Protein AF-A0A6V7VF02-F1 (afdb_monomer_lite)

Foldseek 3Di:
DVCVVVVHDDDDDPPPPVVVVVLVVVLVVVCVVVVNDPVLVVVQVVVCVVPVVVDPDDSSRSCVVCSVVRD

Radius of gyration: 12.75 Å; chains: 1; bounding box: 26×27×26 Å

Structure (mmCIF, N/CA/C/O backbone):
data_AF-A0A6V7VF02-F1
#
_entry.id   AF-A0A6V7VF02-F1
#
loop_
_atom_site.group_PDB
_atom_site.id
_atom_site.type_symbol
_atom_site.label_atom_id
_atom_site.label_alt_id
_atom_site.label_comp_id
_atom_site.label_asym_id
_atom_site.label_entity_id
_atom_site.label_seq_id
_atom_site.pdbx_PDB_ins_code
_atom_site.Cartn_x
_atom_site.Cartn_y
_atom_site.Cartn_z
_atom_site.occupancy
_atom_site.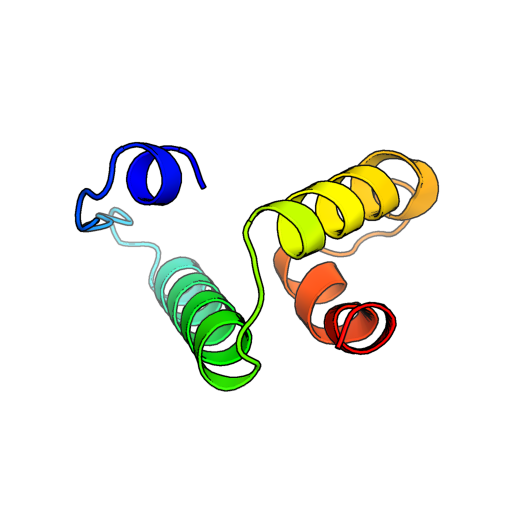B_iso_or_equiv
_atom_site.auth_seq_id
_atom_site.auth_comp_id
_atom_site.auth_asym_id
_atom_site.auth_atom_id
_atom_site.pdbx_PDB_model_num
ATOM 1 N N . MET A 1 1 ? 3.367 -6.009 -2.027 1.00 92.25 1 MET A N 1
ATOM 2 C CA . MET A 1 1 ? 4.622 -5.875 -2.806 1.00 92.25 1 MET A CA 1
ATOM 3 C C . MET A 1 1 ? 5.204 -7.223 -3.207 1.00 92.25 1 MET A C 1
ATOM 5 O O . MET A 1 1 ? 5.230 -7.495 -4.396 1.00 92.25 1 MET A O 1
ATOM 9 N N . ALA A 1 2 ? 5.592 -8.086 -2.259 1.00 95.06 2 ALA A N 1
ATOM 10 C CA . ALA A 1 2 ? 6.188 -9.396 -2.564 1.00 95.06 2 ALA A CA 1
ATOM 11 C C . ALA A 1 2 ? 5.345 -10.258 -3.526 1.00 95.06 2 ALA A C 1
ATOM 13 O O . ALA A 1 2 ? 5.859 -10.735 -4.530 1.00 95.06 2 ALA A O 1
ATOM 14 N N . ALA A 1 3 ? 4.034 -10.379 -3.292 1.00 95.12 3 ALA A N 1
ATOM 15 C CA 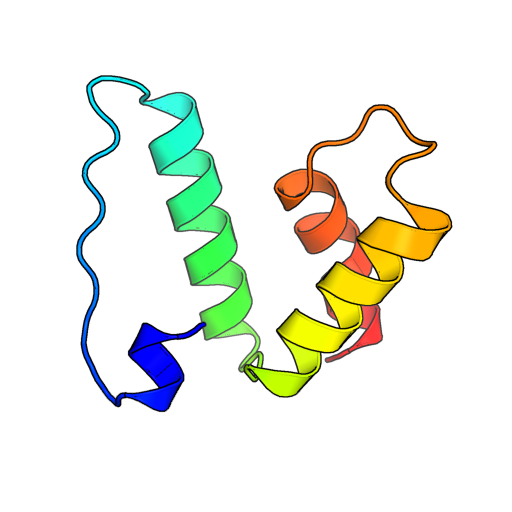. ALA A 1 3 ? 3.166 -11.152 -4.185 1.00 95.12 3 ALA A CA 1
ATOM 16 C C . ALA A 1 3 ? 3.083 -10.585 -5.612 1.00 95.12 3 ALA A C 1
ATOM 18 O O . ALA A 1 3 ? 2.989 -11.350 -6.560 1.00 95.12 3 ALA A O 1
ATOM 19 N N . SER A 1 4 ? 3.192 -9.261 -5.775 1.00 92.62 4 SER A N 1
ATOM 20 C CA . SER A 1 4 ? 3.230 -8.639 -7.102 1.00 92.62 4 SER A CA 1
ATOM 21 C C . SER A 1 4 ? 4.513 -8.984 -7.856 1.00 92.62 4 SER A C 1
ATOM 23 O O . SER A 1 4 ? 4.448 -9.181 -9.060 1.00 92.62 4 SER A O 1
ATOM 25 N N . LEU A 1 5 ? 5.657 -9.082 -7.163 1.00 93.44 5 LEU A N 1
ATOM 26 C CA . LEU A 1 5 ? 6.914 -9.551 -7.763 1.00 93.44 5 LEU A CA 1
ATOM 27 C C . LEU A 1 5 ? 6.840 -11.036 -8.138 1.00 93.44 5 LEU A C 1
ATOM 29 O O . LEU A 1 5 ? 7.406 -11.445 -9.141 1.00 93.44 5 LEU A O 1
ATOM 33 N N . ALA A 1 6 ? 6.117 -11.831 -7.347 1.00 95.69 6 ALA A N 1
ATOM 34 C CA . ALA A 1 6 ? 5.874 -13.244 -7.623 1.00 95.69 6 ALA A CA 1
ATOM 35 C C . ALA A 1 6 ? 4.739 -13.491 -8.637 1.00 95.69 6 ALA A C 1
ATOM 37 O O . ALA A 1 6 ? 4.398 -14.649 -8.873 1.00 95.69 6 ALA A O 1
ATOM 38 N N . CYS A 1 7 ? 4.121 -12.439 -9.190 1.00 93.44 7 CYS A N 1
ATOM 39 C CA . CYS A 1 7 ? 2.949 -12.518 -10.068 1.00 93.44 7 CYS A CA 1
ATOM 40 C C . CYS A 1 7 ? 1.783 -13.334 -9.473 1.00 93.44 7 CYS A C 1
ATOM 42 O O . CYS A 1 7 ? 1.108 -14.081 -10.178 1.00 93.44 7 CYS A O 1
ATOM 44 N N . ARG A 1 8 ? 1.544 -13.205 -8.162 1.00 95.94 8 ARG A N 1
ATOM 45 C CA . ARG A 1 8 ? 0.483 -13.922 -7.439 1.00 95.94 8 ARG A CA 1
ATOM 46 C C . ARG A 1 8 ? -0.621 -12.976 -6.964 1.00 95.94 8 ARG A C 1
ATOM 48 O O . ARG A 1 8 ? -0.309 -11.904 -6.433 1.00 95.94 8 ARG A O 1
ATOM 55 N N . PRO A 1 9 ? -1.901 -13.378 -7.080 1.00 92.81 9 PRO A N 1
ATOM 56 C CA . PRO A 1 9 ? -2.992 -12.657 -6.440 1.00 92.81 9 PRO A CA 1
ATOM 57 C C . PRO A 1 9 ? -2.888 -12.765 -4.911 1.00 92.81 9 PRO A C 1
ATOM 59 O O . PRO A 1 9 ? -2.241 -13.666 -4.373 1.00 92.81 9 PRO A O 1
ATOM 62 N N . LEU A 1 10 ? -3.532 -11.834 -4.206 1.00 93.56 10 LEU A N 1
ATOM 63 C CA . LEU A 1 10 ? -3.573 -11.795 -2.745 1.00 93.56 10 LEU A CA 1
ATOM 64 C C . LEU A 1 10 ? -5.010 -11.741 -2.245 1.00 93.56 10 LEU A C 1
ATOM 66 O O . LEU A 1 10 ? -5.847 -11.042 -2.811 1.00 93.56 10 LEU A O 1
ATOM 70 N N . VAL A 1 11 ? -5.239 -12.423 -1.128 1.00 94.88 11 VAL A N 1
ATOM 71 C CA . VAL A 1 11 ? -6.445 -12.313 -0.311 1.00 94.88 11 VAL A CA 1
ATOM 72 C C . VAL A 1 11 ? -5.995 -11.988 1.109 1.00 94.88 11 VAL A C 1
ATOM 74 O O . VAL A 1 11 ? -5.069 -12.617 1.624 1.00 94.88 11 VAL A O 1
ATOM 77 N N . PHE A 1 12 ? -6.622 -10.991 1.730 1.00 94.50 12 PHE A N 1
ATOM 78 C CA . PHE A 1 12 ? -6.306 -10.562 3.090 1.00 94.50 12 PHE A CA 1
ATOM 79 C C . PHE A 1 12 ? -7.441 -10.936 4.044 1.00 94.50 12 PHE A C 1
ATOM 81 O O . PHE A 1 12 ? -8.597 -10.607 3.794 1.00 94.50 12 PHE A O 1
ATOM 88 N N . PHE A 1 13 ? -7.096 -11.562 5.170 1.00 96.00 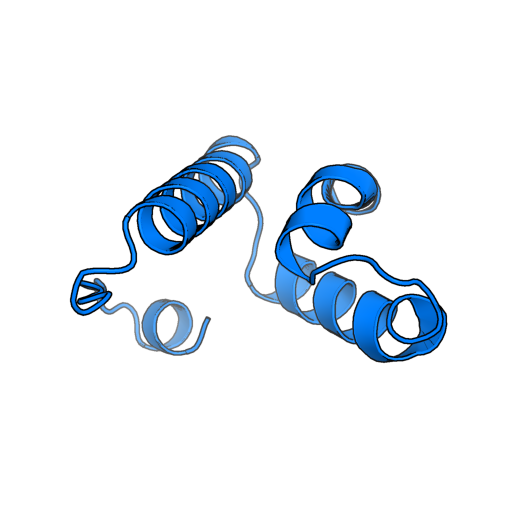13 PHE A N 1
ATOM 89 C CA . PHE A 1 13 ? -8.015 -11.806 6.281 1.00 96.00 13 PHE A CA 1
ATOM 90 C C . PHE A 1 13 ? -7.641 -10.879 7.439 1.00 96.00 13 PHE A C 1
ATOM 92 O O . PHE A 1 13 ? -6.539 -10.956 7.976 1.00 96.00 13 PHE A O 1
ATOM 99 N N . THR A 1 14 ? -8.546 -9.975 7.814 1.00 96.44 14 THR A N 1
ATOM 100 C CA . THR A 1 14 ? -8.285 -8.917 8.811 1.00 96.44 14 THR A CA 1
ATOM 101 C C . THR A 1 14 ? -8.829 -9.234 10.206 1.00 96.44 14 THR A C 1
ATOM 103 O O . THR A 1 14 ? -8.737 -8.395 11.100 1.00 96.44 14 THR A O 1
ATOM 106 N N . PHE A 1 15 ? -9.381 -10.437 10.407 1.00 96.56 15 PHE A N 1
ATOM 107 C CA . PHE A 1 15 ? -9.822 -10.966 11.707 1.00 96.56 15 PHE A CA 1
ATOM 108 C C . PHE A 1 15 ? -10.693 -9.985 12.513 1.00 96.56 15 PHE A C 1
ATOM 110 O O . PHE A 1 15 ? -10.380 -9.621 13.643 1.00 96.56 15 PHE A O 1
ATOM 117 N N . GLY A 1 16 ? -11.783 -9.511 11.905 1.00 96.31 16 GLY A N 1
ATOM 118 C CA . GLY A 1 16 ? -12.756 -8.625 12.559 1.00 96.31 16 GLY A CA 1
ATOM 119 C C . GLY A 1 16 ? -12.378 -7.139 12.579 1.00 96.31 16 GLY A C 1
ATOM 120 O O . GLY A 1 16 ? -13.207 -6.308 12.952 1.00 96.31 16 GLY A O 1
ATOM 121 N N . LYS A 1 17 ? -11.180 -6.758 12.116 1.00 96.88 17 LYS A N 1
ATOM 122 C CA . LYS A 1 17 ? -10.743 -5.353 12.044 1.00 96.88 17 LYS A CA 1
ATOM 123 C C . LYS A 1 17 ? -11.319 -4.644 10.812 1.00 96.88 17 LYS A C 1
ATOM 125 O O . LYS A 1 17 ? -10.623 -4.436 9.820 1.00 96.88 17 LYS A O 1
ATOM 130 N N . LYS A 1 18 ? -12.600 -4.261 10.880 1.00 96.19 18 LYS A N 1
ATOM 131 C CA . LYS A 1 18 ? -13.344 -3.652 9.757 1.00 96.19 18 LYS A CA 1
ATOM 132 C C . LYS A 1 18 ? -12.723 -2.348 9.240 1.00 96.19 18 LYS A C 1
ATOM 134 O O . LYS A 1 18 ? -12.501 -2.238 8.042 1.00 96.19 18 LYS A O 1
ATOM 139 N N . LEU A 1 19 ? -12.382 -1.409 10.130 1.00 95.69 19 LEU A N 1
ATOM 140 C CA . LEU A 1 19 ? -11.778 -0.125 9.733 1.00 95.69 19 LEU A CA 1
ATOM 141 C C . LEU A 1 19 ? -10.428 -0.317 9.028 1.00 95.69 19 LEU A C 1
ATOM 143 O O . LEU A 1 19 ? -10.163 0.311 8.012 1.00 95.69 19 LEU A O 1
ATOM 147 N N . PHE A 1 20 ? -9.607 -1.248 9.523 1.00 95.31 20 PHE A N 1
ATOM 148 C CA . PHE A 1 20 ? -8.339 -1.595 8.881 1.00 95.31 20 PHE A CA 1
ATOM 149 C C . PHE A 1 20 ? -8.549 -2.217 7.494 1.00 95.31 20 PHE A C 1
ATOM 151 O O . PHE A 1 20 ? -7.800 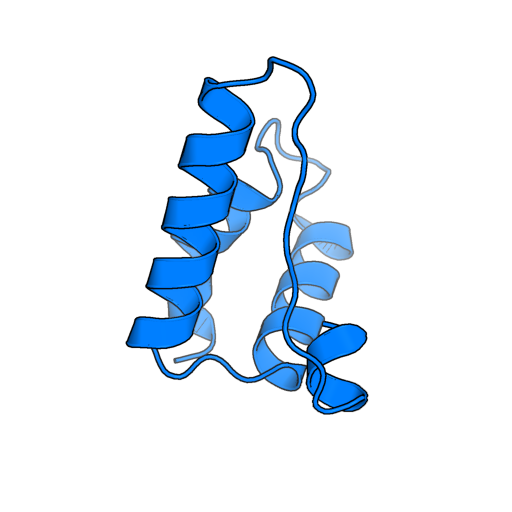-1.921 6.570 1.00 95.31 20 PHE A O 1
ATOM 158 N N . ALA A 1 21 ? -9.567 -3.071 7.337 1.00 96.38 21 ALA A N 1
ATOM 159 C CA . ALA A 1 21 ? -9.899 -3.665 6.044 1.00 96.38 21 ALA A CA 1
ATOM 160 C C . ALA A 1 21 ? -10.297 -2.599 5.015 1.00 96.38 21 ALA A C 1
ATOM 162 O O . ALA A 1 21 ? -9.789 -2.624 3.898 1.00 96.38 21 ALA A O 1
ATOM 163 N N . GLN A 1 22 ? -11.139 -1.644 5.421 1.00 96.38 22 GLN A N 1
ATOM 164 C CA . GLN A 1 22 ? -11.551 -0.518 4.581 1.00 96.38 22 GLN A CA 1
ATOM 165 C C . GLN A 1 22 ? -10.357 0.361 4.194 1.00 96.38 22 GLN A C 1
ATOM 167 O O . GLN A 1 22 ? -10.145 0.625 3.015 1.00 96.38 22 GLN A O 1
ATOM 172 N N . GLU A 1 23 ? -9.521 0.754 5.158 1.00 96.19 23 GLU A N 1
ATOM 173 C CA . GLU A 1 23 ? -8.349 1.597 4.886 1.00 96.19 23 GLU A CA 1
ATOM 174 C C . GLU A 1 23 ? -7.336 0.905 3.953 1.00 96.19 23 GLU A C 1
ATOM 176 O O . GLU A 1 23 ? -6.765 1.542 3.057 1.00 96.19 23 GLU A O 1
ATOM 181 N N . LEU A 1 24 ? -7.140 -0.408 4.123 1.00 96.06 24 LEU A N 1
ATOM 182 C CA . LEU A 1 24 ? -6.309 -1.226 3.242 1.00 96.06 24 LEU A CA 1
ATOM 183 C C . LEU A 1 24 ? -6.886 -1.285 1.822 1.00 96.06 24 LEU A C 1
ATOM 185 O O . LEU A 1 24 ? -6.141 -1.086 0.862 1.00 96.06 24 LEU A O 1
ATOM 189 N N . GLU A 1 25 ? -8.185 -1.548 1.684 1.00 96.00 25 GLU A N 1
ATOM 190 C CA . GLU A 1 25 ? -8.872 -1.621 0.392 1.00 96.00 25 GLU A CA 1
ATOM 191 C C . GLU A 1 25 ? -8.793 -0.290 -0.362 1.00 96.00 25 GLU A C 1
ATOM 193 O O . GLU A 1 25 ? -8.353 -0.261 -1.512 1.00 96.00 25 GLU A O 1
ATOM 198 N N . GLU A 1 26 ? -9.123 0.818 0.301 1.00 96.50 26 GLU A N 1
ATOM 199 C CA . GLU A 1 26 ? -9.036 2.166 -0.266 1.00 96.50 26 GLU A CA 1
ATOM 200 C C . GLU A 1 26 ? -7.620 2.499 -0.733 1.00 96.50 26 GLU A C 1
ATOM 202 O O . GLU A 1 26 ? -7.430 3.018 -1.833 1.00 96.50 26 GLU A O 1
ATOM 207 N N . THR A 1 27 ? -6.609 2.187 0.083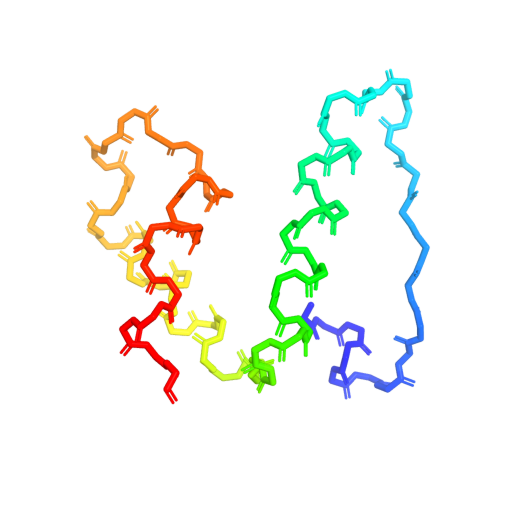 1.00 95.75 27 THR A N 1
ATOM 208 C CA . THR A 1 27 ? -5.217 2.480 -0.275 1.00 95.75 27 THR A CA 1
ATOM 209 C C . THR A 1 27 ? -4.770 1.638 -1.467 1.00 95.75 27 THR A C 1
ATOM 211 O O . THR A 1 27 ? -4.127 2.153 -2.380 1.00 95.75 27 THR A O 1
ATOM 214 N N . VAL A 1 28 ? -5.108 0.346 -1.498 1.00 94.56 28 VAL A N 1
ATOM 215 C CA . VAL A 1 28 ? -4.764 -0.533 -2.628 1.00 94.56 28 VAL A CA 1
ATOM 216 C C . VAL A 1 28 ? -5.472 -0.088 -3.906 1.00 94.56 28 VAL A C 1
ATOM 218 O O . VAL A 1 28 ? -4.850 -0.101 -4.969 1.00 94.56 28 VAL A O 1
ATOM 221 N N . LYS A 1 29 ? -6.741 0.321 -3.809 1.00 95.50 29 LYS A N 1
ATOM 222 C CA . LYS A 1 29 ? -7.514 0.853 -4.933 1.00 95.50 29 LYS A CA 1
ATOM 223 C C . LYS A 1 29 ? -6.870 2.120 -5.492 1.00 95.50 29 LYS A C 1
ATOM 225 O O . LYS A 1 29 ? -6.546 2.133 -6.674 1.00 95.50 29 LYS A O 1
ATOM 230 N N . LEU A 1 30 ? -6.578 3.102 -4.636 1.00 95.44 30 LEU A N 1
ATOM 231 C CA . LEU A 1 30 ? -5.889 4.340 -5.013 1.00 95.44 30 LEU A CA 1
ATOM 232 C C . LEU A 1 30 ? -4.578 4.054 -5.756 1.00 95.44 30 LEU A C 1
ATOM 234 O O . LEU A 1 30 ? -4.360 4.538 -6.860 1.00 95.44 30 LEU A O 1
ATOM 238 N N . LEU A 1 31 ? -3.709 3.220 -5.177 1.00 94.50 31 LEU A N 1
ATOM 239 C CA . LEU A 1 31 ? -2.425 2.884 -5.799 1.00 94.50 31 LEU A CA 1
ATOM 240 C C . LEU A 1 31 ? -2.595 2.169 -7.150 1.00 94.50 31 LEU A C 1
ATOM 242 O O . LEU A 1 31 ? -1.749 2.311 -8.028 1.00 94.50 31 LEU A O 1
ATOM 246 N N . ARG A 1 32 ? -3.663 1.390 -7.337 1.00 93.06 32 ARG A N 1
ATOM 247 C CA . ARG A 1 32 ? -3.935 0.724 -8.615 1.00 93.06 32 ARG A CA 1
ATOM 248 C C . ARG A 1 32 ? -4.448 1.705 -9.668 1.00 93.06 32 ARG A C 1
ATOM 250 O O . ARG A 1 32 ? -3.979 1.642 -10.799 1.00 93.06 32 ARG A O 1
ATOM 257 N N . GLU A 1 33 ? -5.386 2.573 -9.302 1.00 95.12 33 GLU A N 1
ATOM 258 C CA . GLU A 1 33 ? -5.973 3.583 -10.196 1.00 95.12 33 GLU A CA 1
ATOM 259 C C . GLU A 1 33 ? -4.911 4.566 -10.702 1.00 95.12 33 GLU A C 1
ATOM 261 O O . GLU A 1 33 ? -4.876 4.879 -11.886 1.00 95.12 33 GLU A O 1
ATOM 266 N N . GLU A 1 34 ? -3.964 4.940 -9.842 1.00 94.88 34 GLU A N 1
ATOM 267 C CA . GLU A 1 34 ? -2.838 5.825 -10.175 1.00 94.88 34 GLU A CA 1
ATOM 268 C C . GLU A 1 34 ? -1.673 5.108 -10.891 1.00 94.88 34 GLU A C 1
ATOM 270 O O . GLU A 1 34 ? -0.594 5.676 -11.071 1.00 94.88 34 GLU A O 1
ATOM 275 N N . GLY A 1 35 ? -1.828 3.829 -11.259 1.00 93.00 35 GLY A N 1
ATOM 276 C CA . GLY A 1 35 ? -0.782 3.060 -11.946 1.00 93.00 35 GLY A CA 1
ATOM 277 C C . GLY A 1 35 ? 0.518 2.932 -11.140 1.00 93.00 35 GLY A C 1
ATOM 278 O O . GLY A 1 35 ? 1.617 2.871 -11.703 1.00 93.00 35 GLY A O 1
ATOM 279 N N . PHE A 1 36 ? 0.428 2.926 -9.809 1.00 95.00 36 PHE A N 1
ATOM 280 C CA . PHE A 1 36 ? 1.588 2.982 -8.930 1.00 95.00 36 PHE A CA 1
ATOM 281 C C . PHE A 1 36 ? 2.408 1.690 -9.006 1.00 95.00 36 PHE A C 1
ATOM 283 O O . PHE A 1 36 ? 1.924 0.589 -8.740 1.00 95.00 36 PHE A O 1
ATOM 290 N N . THR A 1 37 ? 3.695 1.814 -9.333 1.00 94.31 37 THR A N 1
ATOM 291 C CA . THR A 1 37 ? 4.590 0.655 -9.427 1.00 94.31 37 THR A CA 1
ATOM 292 C C . THR A 1 37 ? 5.144 0.251 -8.061 1.00 94.31 37 THR A C 1
ATOM 294 O O . THR A 1 37 ? 5.226 1.050 -7.124 1.00 94.31 37 THR A O 1
ATOM 297 N N . ILE A 1 38 ? 5.628 -0.991 -7.960 1.00 94.00 38 ILE A N 1
ATOM 298 C CA . ILE A 1 38 ? 6.305 -1.496 -6.755 1.00 94.00 38 ILE A CA 1
ATOM 299 C C . ILE A 1 38 ? 7.514 -0.632 -6.379 1.00 94.00 38 ILE A C 1
ATOM 301 O O . ILE A 1 38 ? 7.722 -0.360 -5.198 1.00 94.00 38 ILE A O 1
ATOM 305 N N . GLY A 1 39 ? 8.276 -0.150 -7.365 1.00 94.69 39 GLY A N 1
ATOM 306 C CA . GLY A 1 39 ? 9.417 0.737 -7.129 1.00 94.69 39 GLY A CA 1
ATOM 307 C C . GLY A 1 39 ? 9.009 2.102 -6.565 1.00 94.69 39 GLY A C 1
ATOM 308 O O . GLY A 1 39 ? 9.654 2.591 -5.637 1.00 94.69 39 GLY A O 1
ATOM 309 N N . LYS A 1 40 ? 7.920 2.699 -7.076 1.00 94.94 40 LYS A N 1
ATOM 310 C CA . LYS A 1 40 ? 7.356 3.952 -6.541 1.00 94.94 40 LYS A CA 1
ATOM 311 C C . LYS A 1 40 ? 6.894 3.757 -5.089 1.00 94.94 40 LYS A C 1
ATOM 313 O O . LYS A 1 40 ? 7.309 4.516 -4.214 1.00 94.94 40 LYS A O 1
ATOM 318 N N . LEU A 1 41 ? 6.145 2.685 -4.807 1.00 95.19 41 LEU A N 1
ATOM 319 C CA . LEU A 1 41 ? 5.680 2.361 -3.451 1.00 95.19 41 LEU A CA 1
ATOM 320 C C . LEU A 1 41 ? 6.839 2.102 -2.477 1.00 95.19 41 LEU A C 1
ATOM 322 O O . LEU A 1 41 ? 6.822 2.609 -1.359 1.00 95.19 41 LEU A O 1
ATOM 326 N N . TYR A 1 42 ? 7.874 1.374 -2.904 1.00 95.31 42 TYR A N 1
ATOM 327 C CA . TYR A 1 42 ? 9.064 1.131 -2.085 1.00 95.31 42 TYR A CA 1
ATOM 328 C C . TYR A 1 42 ? 9.746 2.440 -1.674 1.00 95.31 42 TYR A C 1
ATOM 330 O O . TYR A 1 42 ? 10.008 2.660 -0.493 1.00 95.31 42 TYR A O 1
ATOM 338 N N . ARG A 1 43 ? 9.986 3.348 -2.630 1.00 95.44 43 ARG A N 1
ATOM 339 C CA . ARG A 1 43 ? 10.604 4.653 -2.346 1.00 95.44 43 ARG A CA 1
ATOM 340 C C . ARG A 1 43 ? 9.754 5.505 -1.405 1.00 95.44 43 ARG A C 1
ATOM 342 O O . ARG A 1 43 ? 10.306 6.139 -0.507 1.00 95.44 43 ARG A O 1
ATOM 349 N N . LEU A 1 44 ? 8.433 5.483 -1.569 1.00 94.69 44 LEU A N 1
ATOM 350 C CA . LEU A 1 44 ? 7.502 6.193 -0.693 1.00 94.69 44 LEU A CA 1
ATOM 351 C C . LEU A 1 44 ? 7.555 5.668 0.752 1.00 94.69 44 LEU A C 1
ATOM 353 O O . LEU A 1 44 ? 7.606 6.466 1.688 1.00 94.69 44 LEU A O 1
ATOM 357 N N . ILE A 1 45 ? 7.619 4.345 0.938 1.00 94.50 45 ILE A N 1
ATOM 358 C CA . ILE A 1 45 ? 7.776 3.717 2.260 1.00 94.50 45 ILE A CA 1
ATOM 359 C C . ILE A 1 45 ? 9.134 4.082 2.875 1.00 94.50 45 ILE A C 1
ATOM 361 O O . ILE A 1 45 ? 9.192 4.446 4.044 1.00 94.50 45 ILE A O 1
ATOM 365 N N . ILE A 1 46 ? 10.222 4.080 2.099 1.00 95.19 46 ILE A N 1
ATOM 366 C CA . ILE A 1 46 ? 11.536 4.527 2.593 1.00 95.19 46 ILE A CA 1
ATOM 367 C C . ILE A 1 46 ? 11.496 6.003 3.026 1.00 95.19 46 ILE A C 1
ATOM 369 O O . ILE A 1 46 ? 12.072 6.351 4.058 1.00 95.19 46 ILE A O 1
ATOM 373 N N . LYS A 1 47 ? 10.792 6.874 2.287 1.00 93.06 47 LYS A N 1
ATOM 374 C CA . LYS A 1 47 ? 10.575 8.280 2.677 1.00 93.06 47 LYS A CA 1
ATOM 375 C C . LYS A 1 47 ? 9.798 8.373 3.999 1.00 93.06 47 LYS A C 1
ATOM 377 O O . LYS A 1 47 ? 10.189 9.153 4.865 1.00 93.06 47 LYS A O 1
ATOM 382 N N . TYR A 1 48 ? 8.770 7.540 4.196 1.00 93.75 48 TYR A N 1
ATOM 383 C CA . TYR A 1 48 ? 8.055 7.435 5.476 1.00 93.75 48 TYR A CA 1
ATOM 384 C C . TYR A 1 48 ? 8.979 6.994 6.616 1.00 93.75 48 TYR A C 1
ATOM 386 O O . TYR A 1 48 ? 9.000 7.632 7.663 1.00 93.75 48 TYR A O 1
ATOM 394 N N . CYS A 1 49 ? 9.805 5.967 6.409 1.00 92.50 49 CYS A N 1
ATOM 395 C CA . CYS A 1 49 ? 10.744 5.500 7.429 1.00 92.50 49 CYS A CA 1
ATOM 396 C C . CYS A 1 49 ? 11.761 6.576 7.839 1.00 92.50 49 CYS A C 1
ATOM 398 O O . CYS A 1 49 ? 12.130 6.651 9.005 1.00 92.50 49 CYS A O 1
ATOM 400 N N . LYS A 1 50 ? 12.202 7.420 6.899 1.00 91.44 50 LYS A N 1
ATOM 401 C CA . LYS A 1 50 ? 13.178 8.487 7.168 1.00 91.44 50 LYS A CA 1
ATOM 402 C C . LYS A 1 50 ? 12.568 9.729 7.820 1.00 91.44 50 LYS A C 1
ATOM 404 O O . LYS A 1 50 ? 13.208 10.332 8.672 1.00 91.44 50 LYS A O 1
ATOM 409 N N . PHE A 1 51 ? 11.366 10.130 7.404 1.00 87.50 51 PHE A N 1
ATOM 410 C CA . PHE A 1 51 ? 10.799 11.444 7.752 1.00 87.50 51 PHE A CA 1
ATOM 411 C C . PHE A 1 51 ? 9.397 11.385 8.369 1.00 87.50 51 PHE A C 1
ATOM 413 O O . PHE A 1 51 ? 8.974 12.319 9.046 1.00 87.50 51 PHE A O 1
ATOM 420 N N . GLY A 1 52 ? 8.655 10.311 8.111 1.00 78.38 52 GLY A N 1
ATOM 421 C CA . GLY A 1 52 ? 7.255 10.152 8.498 1.00 78.38 52 GLY A CA 1
ATOM 422 C C . GLY A 1 52 ? 7.045 9.571 9.894 1.00 78.38 52 GLY A C 1
ATOM 423 O O . GLY A 1 52 ? 6.039 9.896 10.512 1.00 78.38 52 GLY A O 1
ATOM 424 N N . ILE A 1 53 ? 7.994 8.786 10.424 1.00 78.06 53 ILE A N 1
ATOM 425 C CA . ILE A 1 53 ? 7.884 8.161 11.761 1.00 78.06 53 ILE A CA 1
ATOM 426 C C . ILE A 1 53 ? 7.816 9.207 12.885 1.00 78.06 53 ILE A C 1
ATOM 428 O O . ILE A 1 53 ? 7.129 9.002 13.880 1.00 78.06 53 ILE A O 1
ATOM 432 N N . ALA A 1 54 ? 8.480 10.354 12.717 1.00 78.31 54 ALA A N 1
ATOM 433 C CA . ALA A 1 54 ? 8.435 11.446 13.691 1.00 78.31 54 ALA A CA 1
ATOM 434 C C . ALA A 1 54 ? 7.063 12.150 13.759 1.00 78.31 54 ALA A C 1
ATOM 436 O O . ALA A 1 54 ? 6.853 13.012 14.610 1.00 78.31 54 ALA A O 1
ATOM 437 N N . ARG A 1 55 ? 6.129 11.818 12.857 1.00 76.62 55 ARG A N 1
ATOM 438 C CA . ARG A 1 55 ? 4.771 12.365 12.826 1.00 76.62 55 ARG A CA 1
ATOM 439 C C . ARG A 1 55 ? 3.778 11.305 13.317 1.00 76.62 55 ARG A C 1
ATOM 441 O O . ARG A 1 55 ? 3.918 10.142 12.955 1.00 76.62 55 ARG A O 1
ATOM 448 N N . PRO A 1 56 ? 2.712 11.682 14.045 1.00 71.25 56 PRO A N 1
ATOM 449 C CA . PRO A 1 56 ? 1.728 10.742 14.596 1.00 71.25 56 PRO A CA 1
ATOM 450 C C . PRO A 1 56 ? 0.772 10.138 13.541 1.00 71.25 56 PRO A C 1
ATOM 452 O O . PRO A 1 56 ? -0.368 9.807 13.854 1.00 71.25 56 PRO A O 1
ATOM 455 N N . LYS A 1 57 ? 1.192 10.007 12.276 1.00 82.25 57 LYS A N 1
ATOM 456 C CA . LYS A 1 57 ? 0.352 9.492 11.183 1.00 82.25 57 LYS A CA 1
ATOM 457 C C . LYS A 1 57 ? 0.691 8.043 10.846 1.00 82.25 57 LYS A C 1
ATOM 459 O O . LYS A 1 57 ? 1.860 7.657 10.775 1.00 82.25 57 LYS A O 1
ATOM 464 N N . SER A 1 58 ? -0.354 7.259 10.575 1.00 91.00 58 SER A N 1
ATOM 465 C CA . SER A 1 58 ? -0.221 5.905 10.037 1.00 91.00 58 SER A CA 1
ATOM 466 C C . SER A 1 58 ? 0.454 5.929 8.660 1.00 91.00 58 SER A C 1
ATOM 468 O O . SER A 1 58 ? 0.412 6.931 7.938 1.00 91.00 58 SER A O 1
ATOM 470 N N . LEU A 1 59 ? 1.045 4.800 8.264 1.00 92.19 59 LEU A N 1
ATOM 471 C CA . LEU A 1 59 ? 1.608 4.638 6.923 1.00 92.19 59 LEU A CA 1
ATOM 472 C C . LEU A 1 59 ? 0.550 4.866 5.827 1.00 92.19 59 LEU A C 1
ATOM 474 O O . LEU A 1 59 ? 0.854 5.473 4.805 1.00 92.19 59 LEU A O 1
ATOM 478 N N . PHE A 1 60 ? -0.692 4.426 6.039 1.00 93.69 60 PHE A N 1
ATOM 479 C CA . PHE A 1 60 ? -1.784 4.650 5.089 1.00 93.69 60 PHE A CA 1
ATOM 480 C C . PHE A 1 60 ? -2.098 6.139 4.914 1.00 93.69 60 PHE A C 1
ATOM 482 O O . PHE A 1 60 ? -2.177 6.616 3.781 1.00 93.69 60 PHE A O 1
ATOM 489 N N . GLY A 1 61 ? -2.180 6.896 6.015 1.00 93.19 61 GLY A N 1
ATOM 490 C CA . GLY A 1 61 ? -2.346 8.350 5.965 1.00 93.19 61 GLY A CA 1
ATOM 491 C C . GLY A 1 61 ? -1.192 9.037 5.232 1.00 93.19 61 GLY A C 1
ATOM 492 O O . GLY A 1 61 ? -1.416 9.894 4.380 1.00 93.19 61 GLY A O 1
ATOM 493 N N . TRP A 1 62 ? 0.045 8.601 5.484 1.00 92.94 62 TRP A N 1
ATOM 494 C CA . TRP A 1 62 ? 1.212 9.100 4.755 1.00 92.94 62 TRP A CA 1
ATOM 495 C C . TRP A 1 62 ? 1.125 8.832 3.249 1.00 92.94 62 TRP A C 1
ATOM 497 O O . TRP A 1 62 ? 1.410 9.727 2.452 1.00 92.94 62 TRP A O 1
ATOM 507 N N . ILE A 1 63 ? 0.724 7.621 2.849 1.00 93.94 63 ILE A N 1
ATOM 508 C CA . ILE A 1 63 ? 0.581 7.252 1.436 1.00 93.94 63 ILE A CA 1
ATOM 509 C C . ILE A 1 63 ? -0.460 8.141 0.756 1.00 93.94 63 ILE A C 1
ATOM 511 O O . ILE A 1 63 ? -0.153 8.716 -0.284 1.00 93.94 63 ILE A O 1
ATOM 515 N N . LYS A 1 64 ? -1.645 8.318 1.354 1.00 93.00 64 LYS A N 1
ATOM 516 C CA . LYS A 1 64 ? -2.726 9.153 0.796 1.00 93.00 64 LYS A CA 1
ATOM 517 C C . LYS A 1 64 ? -2.303 10.613 0.568 1.00 93.00 64 LYS A C 1
ATOM 519 O O . LYS A 1 64 ? -2.774 11.237 -0.374 1.00 93.00 64 LYS A O 1
ATOM 524 N N . GLU A 1 65 ? -1.394 11.144 1.382 1.00 91.81 65 GLU A N 1
ATOM 525 C CA . GLU A 1 65 ? -0.910 12.528 1.257 1.00 91.81 65 GLU A CA 1
ATOM 526 C C . GLU A 1 65 ? 0.251 12.691 0.274 1.00 91.81 65 GLU A C 1
ATOM 528 O O . GLU A 1 65 ? 0.376 13.737 -0.354 1.00 91.81 65 GLU A O 1
ATOM 533 N N . ASN A 1 66 ? 1.105 11.674 0.144 1.00 92.50 66 ASN A N 1
ATOM 534 C CA . ASN A 1 66 ? 2.400 11.809 -0.529 1.00 92.50 66 ASN A CA 1
ATOM 535 C C . ASN A 1 66 ? 2.525 10.949 -1.797 1.00 92.50 66 ASN A C 1
ATOM 537 O O . ASN A 1 66 ? 3.580 10.963 -2.428 1.00 92.50 66 ASN A O 1
ATOM 541 N N . TYR A 1 67 ? 1.500 10.180 -2.192 1.00 91.12 67 TYR A N 1
ATOM 542 C CA . TYR A 1 67 ? 1.581 9.357 -3.409 1.00 91.12 67 TYR A CA 1
ATOM 543 C C . TYR A 1 67 ? 1.811 10.211 -4.665 1.00 91.12 67 TYR A C 1
ATOM 545 O O . TYR A 1 67 ? 2.573 9.804 -5.538 1.00 91.12 67 TYR A O 1
ATOM 553 N N . LYS A 1 68 ? 1.227 11.416 -4.725 1.00 90.19 68 LYS A N 1
ATOM 554 C CA . LYS A 1 68 ? 1.345 12.329 -5.873 1.00 90.19 68 LYS A CA 1
ATOM 555 C C . LYS A 1 68 ? 2.772 12.794 -6.157 1.00 90.19 68 LYS A C 1
ATOM 557 O O . LYS A 1 68 ? 3.077 13.062 -7.309 1.00 90.19 68 LYS A O 1
ATOM 562 N N . ASP A 1 69 ? 3.663 12.795 -5.164 1.00 85.56 69 ASP A N 1
ATOM 563 C CA . ASP A 1 69 ? 5.094 13.087 -5.362 1.00 85.56 69 ASP A CA 1
ATOM 564 C C . ASP A 1 69 ? 5.778 12.095 -6.327 1.00 85.56 69 ASP A C 1
ATOM 566 O O . ASP A 1 69 ? 6.920 12.301 -6.739 1.00 85.56 69 ASP A O 1
ATOM 570 N N . PHE A 1 70 ? 5.117 10.974 -6.624 1.00 77.50 70 PHE A N 1
ATOM 571 C CA . PHE A 1 70 ? 5.642 9.875 -7.421 1.00 77.50 70 PHE A CA 1
ATOM 572 C C . PHE A 1 70 ? 4.754 9.510 -8.613 1.00 77.50 70 PHE A C 1
ATOM 574 O O . PHE A 1 70 ? 5.082 8.524 -9.274 1.00 77.50 70 PHE A O 1
ATOM 581 N N . VAL A 1 71 ? 3.649 10.214 -8.877 1.00 68.25 71 VAL A N 1
ATOM 582 C CA . VAL A 1 71 ? 2.829 10.005 -10.089 1.00 68.25 71 VAL A CA 1
ATOM 583 C C . VAL A 1 71 ? 3.561 10.625 -11.265 1.00 68.25 71 VAL A C 1
ATOM 585 O O . VAL A 1 71 ? 3.980 9.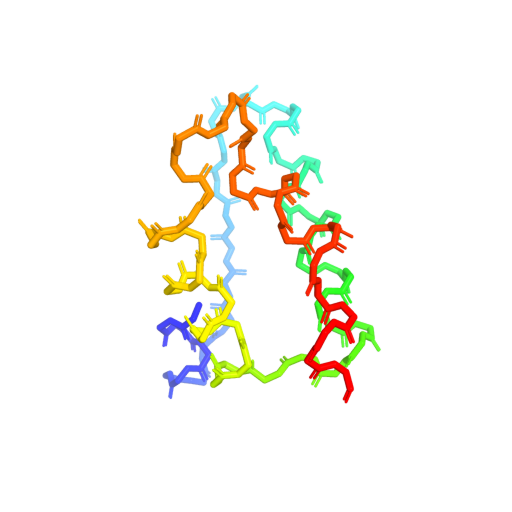802 -12.117 1.00 68.25 71 VAL A O 1
#

Organism: Meloidogyne enterolobii (NCBI:txid390850)

pLDDT: mean 92.13, std 6.13, range [68.25, 96.88]

Secondary structure (DSSP, 8-state):
-HHHHTT-------TT-HHHHHHHHHHHHHHHHTT--HHHHHHHHHHIIIIITTSS--HHHHHHHHGGGG-

Sequence (71 aa):
MAASLACRPLVFFTFGKKLFAQELEETVKLLREEGFTIGKLYRLIIKYCKFGIARPKSLFGWIKENYKDFV